Protein AF-A0A291C222-F1 (afdb_monomer_lite)

Sequence (51 aa):
GQLTDNRLNLQSQWKPVSLFKSLYKRRPCYGSCENNSHCNRFCYCGNKKCK

Foldseek 3Di:
DDPDPPPDPPVPPPPPPPPCPDPPPCPDFFDFAPFQVVTPPVWTADPRGTD

Secondary structure (DSSP, 8-state):
---------TTTT-----S---GGG-----SB-SSGGGS-TT--EETTEE-

Structure (mmCIF, N/CA/C/O backbone):
data_AF-A0A291C222-F1
#
_entry.id   AF-A0A291C222-F1
#
loop_
_atom_site.group_PDB
_atom_site.id
_atom_site.type_symbol
_atom_site.label_atom_id
_atom_site.label_alt_id
_atom_site.label_comp_id
_atom_site.label_asym_id
_atom_site.label_entity_id
_atom_site.label_seq_id
_atom_site.pdbx_PDB_ins_code
_atom_site.Cartn_x
_atom_site.Cartn_y
_atom_site.Cartn_z
_atom_site.occupancy
_atom_site.B_iso_or_equiv
_atom_site.auth_seq_id
_atom_site.auth_comp_id
_atom_site.auth_asym_id
_atom_site.auth_atom_id
_atom_site.pdbx_PDB_model_num
ATOM 1 N N . GLY A 1 1 ? -12.538 19.390 59.742 1.00 39.62 1 GLY A N 1
ATOM 2 C CA . GLY A 1 1 ? -13.029 19.647 58.376 1.00 39.62 1 GLY A CA 1
ATOM 3 C C . GLY A 1 1 ? -13.349 18.318 57.741 1.00 39.62 1 GLY A C 1
ATOM 4 O O . GLY A 1 1 ? -12.469 17.472 57.688 1.00 39.62 1 GLY A O 1
ATOM 5 N N . GLN A 1 2 ? -14.607 18.096 57.378 1.00 51.69 2 GLN A N 1
ATOM 6 C CA . GLN A 1 2 ? -15.076 16.836 56.808 1.00 51.69 2 GLN A CA 1
ATOM 7 C C . GLN A 1 2 ? -14.696 16.797 55.322 1.00 51.69 2 GLN A C 1
ATOM 9 O O . GLN A 1 2 ? -15.123 17.657 54.556 1.00 51.69 2 GLN A O 1
ATOM 14 N N . LEU A 1 3 ? -13.848 15.842 54.933 1.00 50.47 3 LEU A N 1
ATOM 15 C CA . LEU A 1 3 ? -13.482 15.594 53.538 1.00 50.47 3 LEU A CA 1
ATOM 16 C C . LEU A 1 3 ? -14.700 15.007 52.817 1.00 50.47 3 LEU A C 1
ATOM 18 O O . LEU A 1 3 ? -14.946 13.805 52.862 1.00 50.47 3 LEU A O 1
ATOM 22 N N . THR A 1 4 ? -15.501 15.861 52.188 1.00 57.69 4 THR A N 1
ATOM 23 C CA . THR A 1 4 ? -16.514 15.427 51.227 1.00 57.69 4 THR A CA 1
ATOM 24 C C . THR A 1 4 ? -15.810 14.941 49.967 1.00 57.69 4 THR A C 1
ATOM 26 O O . THR A 1 4 ? -15.305 15.745 49.181 1.00 57.69 4 THR A O 1
ATOM 29 N N . ASP A 1 5 ? -15.778 13.619 49.789 1.00 54.66 5 ASP A N 1
ATOM 30 C CA . ASP A 1 5 ? -15.403 12.953 48.542 1.00 54.66 5 ASP A CA 1
ATOM 31 C C . ASP A 1 5 ? -16.468 13.328 47.497 1.00 54.66 5 ASP A C 1
ATOM 33 O O . ASP A 1 5 ? -17.502 12.674 47.355 1.00 54.66 5 ASP A O 1
ATOM 37 N N . ASN A 1 6 ? -16.265 14.456 46.811 1.00 55.66 6 ASN A N 1
ATOM 38 C CA . ASN A 1 6 ? -17.048 14.844 45.644 1.00 55.66 6 ASN A CA 1
ATOM 39 C C . ASN A 1 6 ? -16.714 13.867 44.513 1.00 55.66 6 ASN A C 1
ATOM 41 O O . ASN A 1 6 ? -15.988 14.202 43.576 1.00 55.66 6 ASN A O 1
ATOM 45 N N . ARG A 1 7 ? -17.251 12.643 44.595 1.00 56.94 7 ARG A N 1
ATOM 46 C CA . ARG A 1 7 ? -17.341 11.696 43.481 1.00 56.94 7 ARG A CA 1
ATOM 47 C C . ARG A 1 7 ? -18.318 12.256 42.461 1.00 56.94 7 ARG A C 1
ATOM 49 O O . ARG A 1 7 ? -19.439 11.786 42.298 1.00 56.94 7 ARG A O 1
ATOM 56 N N . LEU A 1 8 ? -17.863 13.302 41.781 1.00 52.34 8 LEU A N 1
ATOM 57 C CA . LEU A 1 8 ? -18.353 13.740 40.491 1.00 52.34 8 LEU A CA 1
ATOM 58 C C . LEU A 1 8 ? -18.452 12.500 39.612 1.00 52.34 8 LEU A C 1
ATOM 60 O O . LEU A 1 8 ? -17.423 11.944 39.250 1.00 52.34 8 LEU A O 1
ATOM 64 N N . ASN A 1 9 ? -19.691 12.064 39.372 1.00 54.03 9 ASN A N 1
ATOM 65 C CA . ASN A 1 9 ? -20.225 11.244 38.280 1.00 54.03 9 ASN A CA 1
ATOM 66 C C . ASN A 1 9 ? -19.237 10.846 37.156 1.00 54.03 9 ASN A C 1
ATOM 68 O O . ASN A 1 9 ? -19.474 11.096 35.974 1.00 54.03 9 ASN A O 1
ATOM 72 N N . LEU A 1 10 ? -18.151 10.152 37.497 1.00 51.88 10 LEU A N 1
ATOM 73 C CA . LEU A 1 10 ? -17.144 9.672 36.549 1.00 51.88 10 LEU A CA 1
ATOM 74 C C . LEU A 1 10 ? -17.593 8.373 35.860 1.00 51.88 10 LEU A C 1
ATOM 76 O O . LEU A 1 10 ? -16.821 7.735 35.150 1.00 51.88 10 LEU A O 1
ATOM 80 N N . GLN A 1 11 ? -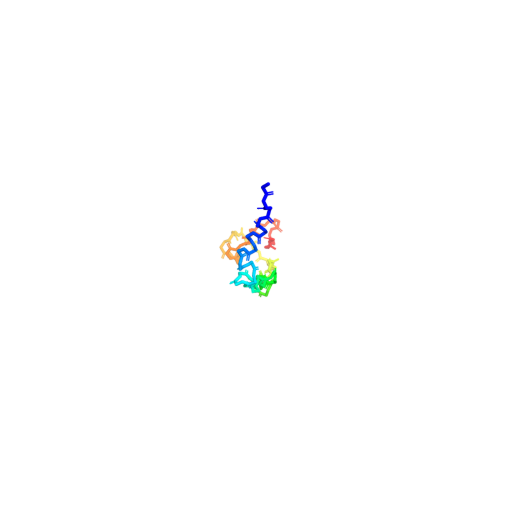18.846 7.959 36.070 1.00 54.47 11 GLN A N 1
ATOM 81 C CA . GLN A 1 11 ? -19.479 6.878 35.319 1.00 54.47 11 GLN A CA 1
ATOM 82 C C . GLN A 1 11 ? -20.032 7.347 33.963 1.00 54.47 11 GLN A C 1
ATOM 84 O O . GLN A 1 11 ? -20.141 6.533 33.050 1.00 54.47 11 GLN A O 1
ATOM 89 N N . SER A 1 12 ? -20.307 8.642 33.766 1.00 55.12 12 SER A N 1
ATOM 90 C CA . SER A 1 12 ? -21.016 9.120 32.563 1.00 55.12 12 SER A CA 1
ATOM 91 C C . SER A 1 12 ? -20.144 9.305 31.313 1.00 55.12 12 SER A C 1
ATOM 93 O O . SER A 1 12 ? -20.650 9.724 30.273 1.00 55.12 12 SER A O 1
ATOM 95 N N . GLN A 1 13 ? -18.843 9.005 31.372 1.00 56.78 13 GLN A N 1
ATOM 96 C CA . GLN A 1 13 ? -17.939 9.149 30.221 1.00 56.78 13 GLN A CA 1
ATOM 97 C C . GLN A 1 13 ? -17.181 7.880 29.841 1.00 56.78 13 GLN A C 1
ATOM 99 O O . GLN A 1 13 ? -16.243 7.943 29.045 1.00 56.78 13 GLN A O 1
ATOM 104 N N . TRP A 1 14 ? -17.650 6.708 30.271 1.00 54.91 14 TRP A N 1
ATOM 105 C CA . TRP A 1 14 ? -17.269 5.454 29.619 1.00 54.91 14 TRP A CA 1
ATOM 106 C C . TRP A 1 14 ? -17.968 5.357 28.257 1.00 54.91 14 TRP A C 1
ATOM 108 O O . TRP A 1 14 ? -18.797 4.486 28.012 1.00 54.91 14 TRP A O 1
ATOM 118 N N . LYS A 1 15 ? -17.655 6.285 27.343 1.00 62.66 15 LYS A N 1
ATOM 119 C CA . LYS A 1 15 ? -17.895 6.048 25.925 1.00 62.66 15 LYS A CA 1
ATOM 120 C C . LYS A 1 15 ? -16.942 4.923 25.541 1.00 62.66 15 LYS A C 1
ATOM 122 O O . LYS A 1 15 ? -15.738 5.087 25.752 1.00 62.66 15 LYS A O 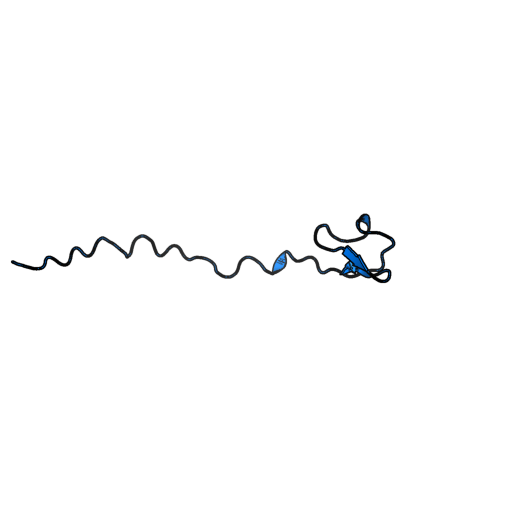1
ATOM 127 N N . PRO A 1 16 ? -17.427 3.801 24.992 1.00 57.84 16 PRO A N 1
ATOM 128 C CA . PRO A 1 16 ? -16.537 2.797 24.449 1.00 57.84 16 PRO A CA 1
ATOM 129 C C . PRO A 1 16 ? -15.743 3.455 23.319 1.00 57.84 16 PRO A C 1
ATOM 131 O O . PRO A 1 16 ? -16.239 3.660 22.211 1.00 57.84 16 PRO A O 1
ATOM 134 N N . VAL A 1 17 ? -14.498 3.835 23.603 1.00 58.44 17 VAL A N 1
ATOM 135 C CA . VAL A 1 17 ? -13.505 4.076 22.566 1.00 58.44 17 VAL A CA 1
ATOM 136 C C . VAL A 1 17 ? -13.279 2.718 21.932 1.00 58.44 17 VAL A C 1
ATOM 138 O O . VAL A 1 17 ? -12.595 1.864 22.489 1.00 58.44 17 VAL A O 1
ATOM 141 N N . SER A 1 18 ? -13.921 2.486 20.788 1.00 62.69 18 SER A N 1
ATOM 142 C CA . SER A 1 18 ? -13.567 1.376 19.913 1.00 62.69 18 SER A CA 1
ATOM 143 C C . SER A 1 18 ? -12.109 1.583 19.500 1.00 62.69 18 SER A C 1
ATOM 145 O O . SER A 1 18 ? -11.808 2.290 18.537 1.00 62.69 18 SER A O 1
ATOM 147 N N . LEU A 1 19 ? -11.188 1.016 20.286 1.00 59.78 19 LEU A N 1
ATOM 148 C CA . LEU A 1 19 ? -9.745 1.027 20.030 1.00 59.78 19 LEU A CA 1
ATOM 149 C C . LEU A 1 19 ? -9.418 0.344 18.694 1.00 59.78 19 LEU A C 1
ATOM 151 O O . LEU A 1 19 ? -8.367 0.578 18.103 1.00 59.78 19 LEU A O 1
ATOM 155 N N . PHE A 1 20 ? -10.358 -0.431 18.157 1.00 58.88 20 PHE A N 1
ATOM 156 C CA . PHE A 1 20 ? -10.282 -1.036 16.841 1.00 58.88 20 PHE A CA 1
ATOM 157 C C . PHE A 1 20 ? -10.849 -0.083 15.788 1.00 58.88 20 PHE A C 1
ATOM 159 O O . PHE A 1 20 ? -11.896 -0.313 15.179 1.00 58.88 20 PHE A O 1
ATOM 166 N N . LYS A 1 21 ? -10.111 1.001 15.525 1.00 56.28 21 LYS A N 1
ATOM 167 C CA . LYS A 1 21 ? -10.256 1.746 14.271 1.00 56.28 21 LYS A CA 1
ATOM 168 C C . LYS A 1 21 ? -9.951 0.776 13.128 1.00 56.28 21 LYS A C 1
ATOM 170 O O . LYS A 1 21 ? -8.794 0.482 12.859 1.00 56.28 21 LYS A O 1
ATOM 175 N N . SER A 1 22 ? -11.016 0.254 12.520 1.00 57.03 22 SER A N 1
ATOM 176 C CA . SER A 1 22 ? -11.077 -0.546 11.293 1.00 57.03 22 SER A CA 1
ATOM 177 C C . SER A 1 22 ? -9.739 -0.647 10.539 1.00 57.03 22 SER A C 1
ATOM 179 O O . SER A 1 22 ? -9.442 0.149 9.647 1.00 57.03 22 SER A O 1
ATOM 181 N N . LEU A 1 23 ? -8.942 -1.673 10.866 1.00 55.31 23 LEU A N 1
ATOM 182 C CA . LEU A 1 23 ? -7.774 -2.082 10.069 1.00 55.31 23 LEU A CA 1
ATOM 183 C C . LEU A 1 23 ? -8.184 -2.527 8.648 1.00 55.31 23 LEU A C 1
ATOM 185 O O . LEU A 1 23 ? -7.344 -2.656 7.763 1.00 55.31 23 LEU A O 1
ATOM 189 N N . TYR A 1 24 ? -9.489 -2.695 8.416 1.00 53.66 24 TYR A N 1
ATOM 190 C CA . TYR A 1 24 ? -10.108 -3.205 7.197 1.00 53.66 24 TYR A CA 1
ATOM 191 C C . TYR A 1 24 ? -10.012 -2.266 5.980 1.00 53.66 24 TYR A C 1
ATOM 193 O O . TYR A 1 24 ? -10.264 -2.687 4.856 1.00 53.66 24 TYR A O 1
ATOM 201 N N . LYS A 1 25 ? -9.644 -0.988 6.160 1.00 57.06 25 LYS A N 1
ATOM 202 C CA . LYS A 1 25 ? -9.528 -0.033 5.037 1.00 57.06 25 LYS A CA 1
ATOM 203 C C . LYS A 1 25 ? -8.110 0.190 4.523 1.00 57.06 25 LYS A C 1
ATOM 205 O O . LYS A 1 25 ? -7.924 1.014 3.627 1.00 57.06 25 LYS A O 1
ATOM 210 N N . ARG A 1 26 ? -7.110 -0.544 5.016 1.00 60.19 26 ARG A N 1
ATOM 211 C CA . ARG A 1 26 ? -5.822 -0.602 4.318 1.00 60.19 26 ARG A CA 1
ATOM 212 C C . ARG A 1 26 ? -5.997 -1.528 3.124 1.00 60.19 26 ARG A C 1
ATOM 214 O O . ARG A 1 26 ? -5.718 -2.716 3.225 1.00 60.19 26 ARG A O 1
ATOM 221 N N . ARG A 1 27 ? -6.502 -0.985 2.006 1.00 68.38 27 ARG A N 1
ATOM 222 C CA . ARG A 1 27 ? -6.337 -1.649 0.709 1.00 68.38 27 ARG A CA 1
ATOM 223 C C . ARG A 1 27 ? -4.843 -1.931 0.580 1.00 68.38 27 ARG A C 1
ATOM 225 O O . ARG A 1 27 ? -4.076 -0.969 0.659 1.00 68.38 27 ARG A O 1
ATOM 232 N N . PRO A 1 28 ? -4.428 -3.199 0.494 1.00 74.94 28 PRO A N 1
ATOM 233 C CA . PRO A 1 28 ? -3.009 -3.470 0.580 1.00 74.94 28 PRO A CA 1
ATOM 234 C C . PRO A 1 28 ? -2.275 -2.846 -0.634 1.00 74.94 28 PRO A C 1
ATOM 236 O O . PRO A 1 28 ? -2.859 -2.598 -1.696 1.00 74.94 28 PRO A O 1
ATOM 239 N N . CYS A 1 29 ? -1.006 -2.500 -0.443 1.00 84.50 29 CYS A N 1
ATOM 240 C CA . CYS A 1 29 ? -0.153 -1.946 -1.487 1.00 84.50 29 CYS A CA 1
ATOM 241 C C . CYS A 1 29 ? 0.536 -3.113 -2.194 1.00 84.50 29 CYS A C 1
ATOM 243 O O . CYS A 1 29 ? 1.499 -3.679 -1.689 1.00 84.50 29 CYS A O 1
ATOM 245 N N . TYR A 1 30 ? -0.038 -3.556 -3.307 1.00 83.75 30 TYR A N 1
ATOM 246 C CA . TYR A 1 30 ? 0.479 -4.644 -4.136 1.00 83.75 30 TYR A CA 1
ATOM 247 C C . TYR A 1 30 ? 0.147 -4.352 -5.591 1.00 83.75 30 TYR A C 1
ATOM 249 O O . TYR A 1 30 ? -0.766 -3.585 -5.894 1.00 83.75 30 TYR A O 1
ATOM 257 N N . GLY A 1 31 ? 0.909 -4.972 -6.483 1.00 87.88 31 GLY A N 1
ATOM 258 C CA . GLY A 1 31 ? 0.803 -4.763 -7.920 1.00 87.88 31 GLY A CA 1
ATOM 259 C C . GLY A 1 31 ? 2.038 -4.087 -8.499 1.00 87.88 31 G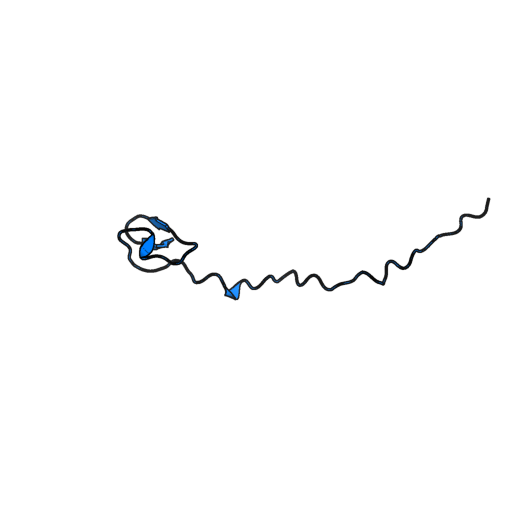LY A C 1
ATOM 260 O O . GLY A 1 31 ? 2.818 -3.441 -7.792 1.00 87.88 31 GLY A O 1
ATOM 261 N N . SER A 1 32 ? 2.224 -4.296 -9.798 1.00 93.50 32 SER A N 1
ATOM 262 C CA . SER A 1 32 ? 3.266 -3.636 -10.578 1.00 93.50 32 SER A CA 1
ATOM 263 C C . SER A 1 32 ? 2.879 -2.183 -10.838 1.00 93.50 32 SER A C 1
ATOM 265 O O . SER A 1 32 ? 1.711 -1.880 -11.072 1.00 93.50 32 SER A O 1
ATOM 267 N N . CYS A 1 33 ? 3.856 -1.286 -10.820 1.00 94.44 33 CYS A N 1
ATOM 268 C CA . CYS A 1 33 ? 3.640 0.136 -11.067 1.00 94.44 33 CYS A CA 1
ATOM 269 C C . CYS A 1 33 ? 4.799 0.737 -11.858 1.00 94.44 33 CYS A C 1
ATOM 271 O O . CYS A 1 33 ? 5.929 0.258 -11.786 1.00 94.44 33 CYS A O 1
ATOM 273 N N . GLU A 1 34 ? 4.513 1.815 -12.579 1.00 95.19 34 GLU A N 1
ATOM 274 C CA . GLU A 1 34 ? 5.536 2.678 -13.182 1.00 95.19 34 GLU A CA 1
ATOM 275 C C . GLU A 1 34 ? 5.661 4.000 -12.419 1.00 95.19 34 GLU A C 1
ATOM 277 O O . GLU A 1 34 ? 6.740 4.578 -12.338 1.00 95.19 34 GLU A O 1
ATOM 282 N N . ASN A 1 35 ? 4.568 4.453 -11.804 1.00 91.75 35 ASN A N 1
ATOM 283 C CA . ASN A 1 35 ? 4.488 5.675 -11.016 1.00 91.75 35 ASN A CA 1
ATOM 284 C C . ASN A 1 35 ? 3.449 5.519 -9.883 1.00 91.75 35 ASN A C 1
ATOM 286 O O . ASN A 1 35 ? 2.756 4.503 -9.777 1.00 91.75 35 ASN A O 1
ATOM 290 N N . ASN A 1 36 ? 3.331 6.534 -9.023 1.00 89.62 36 ASN A N 1
ATOM 291 C CA . ASN A 1 36 ? 2.440 6.493 -7.858 1.00 89.62 36 ASN A CA 1
ATOM 292 C C . ASN A 1 36 ? 0.944 6.462 -8.215 1.00 89.62 36 ASN A C 1
ATOM 294 O O . ASN A 1 36 ? 0.153 6.029 -7.381 1.00 89.62 36 ASN A O 1
ATOM 298 N N . SER A 1 37 ? 0.532 6.892 -9.415 1.00 89.75 37 SER A N 1
ATOM 299 C CA . SER A 1 37 ? -0.891 6.903 -9.789 1.00 89.75 37 SER A CA 1
ATOM 300 C C . SER A 1 37 ? -1.440 5.504 -10.077 1.00 89.75 37 SER A C 1
ATOM 302 O O . SER A 1 37 ? -2.648 5.301 -9.995 1.00 89.75 37 SER A O 1
ATOM 304 N N . HIS A 1 38 ? -0.565 4.529 -10.349 1.00 90.12 38 HIS A N 1
ATOM 305 C CA . HIS A 1 38 ? -0.941 3.118 -10.485 1.00 90.12 38 HIS A CA 1
ATOM 306 C C . HIS A 1 38 ? -1.226 2.454 -9.128 1.00 90.12 38 HIS A C 1
ATOM 308 O O . HIS A 1 38 ? -1.810 1.371 -9.077 1.00 90.12 38 HIS A O 1
ATOM 314 N N . CYS A 1 39 ? -0.811 3.080 -8.025 1.00 90.12 39 CYS A N 1
ATOM 315 C CA . CYS A 1 39 ? -0.965 2.543 -6.683 1.00 90.12 39 CYS A CA 1
ATOM 316 C C . CYS A 1 39 ? -2.193 3.133 -5.974 1.00 90.12 39 CYS A C 1
ATOM 318 O O . CYS A 1 39 ? -2.699 4.200 -6.319 1.00 90.12 39 CYS A O 1
ATOM 320 N N . ASN A 1 40 ? -2.688 2.441 -4.941 1.00 88.38 40 ASN A N 1
ATOM 321 C CA . ASN A 1 40 ? -3.741 3.000 -4.091 1.00 88.38 40 ASN A CA 1
ATOM 322 C C . ASN A 1 40 ? -3.280 4.319 -3.448 1.00 88.38 40 ASN A C 1
ATOM 324 O O . ASN A 1 40 ? -2.096 4.528 -3.211 1.00 88.38 40 ASN A O 1
ATOM 328 N N . ARG A 1 41 ? -4.242 5.173 -3.076 1.00 83.44 41 ARG A N 1
ATOM 329 C CA . ARG A 1 41 ? -4.026 6.536 -2.544 1.00 83.44 41 ARG A CA 1
ATOM 330 C C . ARG A 1 41 ? -3.029 6.653 -1.377 1.00 83.44 41 A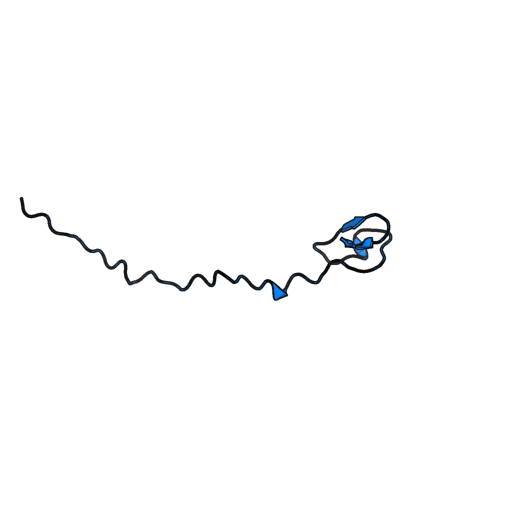RG A C 1
ATOM 332 O O . ARG A 1 41 ? -2.531 7.742 -1.121 1.00 83.44 41 ARG A O 1
ATOM 339 N N . PHE A 1 42 ? -2.769 5.565 -0.656 1.00 84.19 42 PHE A N 1
ATOM 340 C CA . PHE A 1 42 ? -1.872 5.523 0.504 1.00 84.19 42 PHE A CA 1
ATOM 341 C C . PHE A 1 42 ? -0.591 4.714 0.254 1.00 84.19 42 PHE A C 1
ATOM 343 O O . PHE A 1 42 ? 0.107 4.381 1.205 1.00 84.19 42 PHE A O 1
ATOM 350 N N . CYS A 1 43 ? -0.314 4.383 -1.004 1.00 89.56 43 CYS A N 1
ATOM 351 C CA . CYS A 1 43 ? 0.810 3.572 -1.443 1.00 89.56 43 CYS A CA 1
ATOM 352 C C . CYS A 1 43 ? 1.704 4.389 -2.377 1.00 89.56 43 CYS A C 1
ATOM 354 O O . CYS A 1 43 ? 1.238 5.316 -3.043 1.00 89.56 43 CYS A O 1
ATOM 356 N N . TYR A 1 44 ? 2.969 4.005 -2.486 1.00 91.44 44 TYR A N 1
ATOM 357 C CA . TYR A 1 44 ? 3.906 4.595 -3.438 1.00 91.44 44 TYR A CA 1
ATOM 358 C C . TYR A 1 44 ? 4.535 3.520 -4.321 1.00 91.44 44 TYR A C 1
ATOM 360 O O . TYR A 1 44 ? 4.567 2.336 -3.983 1.00 91.44 44 TYR A O 1
ATOM 368 N N . CYS A 1 45 ? 5.036 3.935 -5.477 1.00 94.69 45 CYS A N 1
ATOM 369 C CA . CYS A 1 45 ? 5.721 3.061 -6.404 1.00 94.69 45 CYS A CA 1
ATOM 370 C C . CYS A 1 45 ? 7.214 3.000 -6.072 1.00 94.69 45 C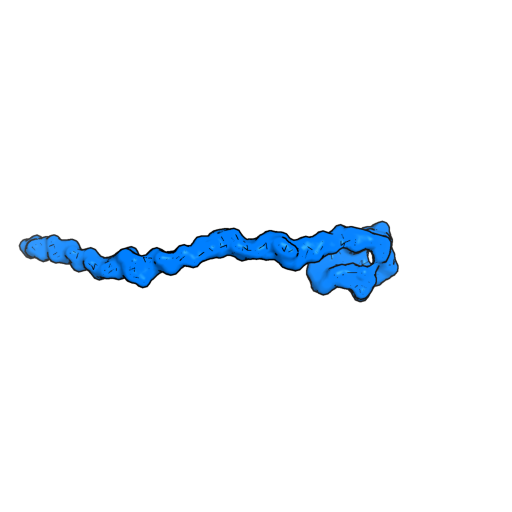YS A C 1
ATOM 372 O O . CYS A 1 45 ? 7.920 4.003 -6.151 1.00 94.69 45 CYS A O 1
ATOM 374 N N . GLY A 1 46 ? 7.705 1.812 -5.719 1.00 92.69 46 GLY A N 1
ATOM 375 C CA . GLY A 1 46 ? 9.119 1.557 -5.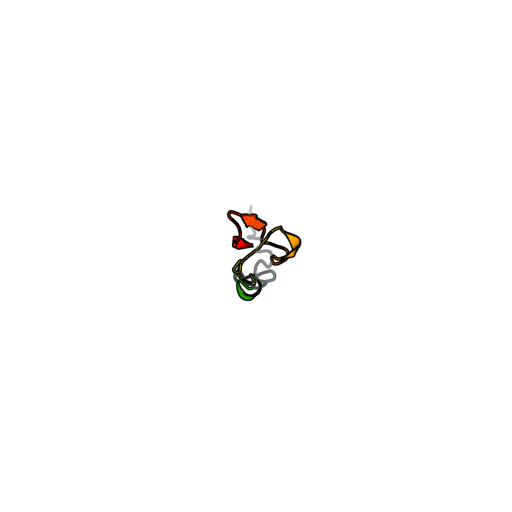452 1.00 92.69 46 GLY A CA 1
ATOM 376 C C . GLY A 1 46 ? 9.585 0.264 -6.116 1.00 92.69 46 GLY A C 1
ATOM 377 O O . GLY A 1 46 ? 8.976 -0.788 -5.932 1.00 92.69 46 GLY A O 1
ATOM 378 N N . ASN A 1 47 ? 10.686 0.313 -6.872 1.00 93.50 47 ASN A N 1
ATOM 379 C CA . ASN A 1 47 ? 11.214 -0.830 -7.637 1.00 93.50 47 ASN A CA 1
ATOM 380 C C . ASN A 1 47 ? 10.152 -1.496 -8.532 1.00 93.50 47 ASN A C 1
ATOM 382 O O . ASN A 1 47 ? 10.033 -2.721 -8.561 1.00 93.50 47 ASN A O 1
ATOM 386 N N . LYS A 1 48 ? 9.351 -0.679 -9.226 1.00 92.62 48 LYS A N 1
ATOM 387 C CA . LYS A 1 48 ? 8.226 -1.117 -10.068 1.00 92.62 48 LYS A CA 1
ATOM 388 C C . LYS A 1 48 ? 7.132 -1.905 -9.328 1.00 92.62 48 LYS A C 1
ATOM 390 O O . LYS A 1 48 ? 6.380 -2.649 -9.956 1.00 92.62 48 LYS A O 1
ATOM 395 N N . LYS A 1 49 ? 7.031 -1.768 -8.000 1.00 93.06 49 LYS A N 1
ATOM 396 C CA . LYS A 1 49 ? 5.980 -2.380 -7.173 1.00 93.06 49 LYS A CA 1
ATOM 397 C C . LYS A 1 49 ? 5.358 -1.365 -6.220 1.00 93.06 49 LYS A C 1
ATOM 399 O O . LYS A 1 49 ? 6.069 -0.550 -5.636 1.00 93.06 49 LYS A O 1
ATOM 404 N N . CYS A 1 50 ? 4.043 -1.439 -6.042 1.00 92.06 50 CYS A N 1
ATOM 405 C CA . CYS A 1 50 ? 3.349 -0.637 -5.040 1.00 92.06 50 CYS A CA 1
ATOM 406 C C . CYS A 1 50 ? 3.703 -1.129 -3.632 1.00 92.06 50 CYS A C 1
ATOM 408 O O . CYS A 1 50 ? 3.688 -2.337 -3.389 1.00 92.06 50 CYS A O 1
ATOM 410 N N . LYS A 1 51 ? 4.013 -0.196 -2.728 1.00 86.88 51 LYS A N 1
ATOM 411 C CA . LYS A 1 51 ? 4.364 -0.428 -1.320 1.00 86.88 51 LYS A CA 1
ATOM 412 C C . LYS A 1 51 ? 3.660 0.557 -0.399 1.00 86.88 51 LYS A C 1
ATOM 414 O O . LYS A 1 51 ? 3.306 1.658 -0.881 1.00 86.88 51 LYS A O 1
#

Organism: NCBI:txid1077466

Radius of gyration: 24.24 Å; chains: 1; bounding box: 32×24×72 Å

pLDDT: mean 71.81, std 17.35, range [39.62, 95.19]